Protein AF-A0A183P2R6-F1 (afdb_monomer_lite)

pLDDT: mean 76.94, std 19.02, range [35.09, 97.25]

Secondary structure (DSSP, 8-state):
---EEEEEEEEEEE--------------------PPEEEEEEEEEPPTT--SSS--EEEEEEEEEE-HHHHHHHHHHHHHHHHS--------SS-TTTS-EEEEEESSSEEE--GGG-PPTT-EEEEEEEEEETTEEEEEEEEEEEPPPTTT--

Radius of gyration: 19.2 Å; chains: 1; bounding box: 39×47×54 Å

Organism: NCBI:txid31246

Sequence (154 aa):
MKPRKLHLVDIHKRTRLTSVLSRTDQAGVHGQVDLPYLCVELAWDPPEGLHTTKQISYQVFVRLIGPQELIEELTDTTLSSSELYGSSLEREGGHPLLQRRLLANVTGNTFRSSESDRIGYGLTYLFEVALMNTSSVGLTAQLEVTTPDARELI

Foldseek 3Di:
DEWADKDWPDKAWAFDPPPPDDDDDDDDDDPPPRHTDIKTKIFTHDDPPCDDPDQWKKWKKKAFDDDPVVQVVQQVVVVVVVVVDDDDDDDDDTDPRRDIGTQDIDRDGMDMGDVVVVDDAQTKMKMWMFTDDPPDGHDIDIDIDGHHHPVPND

Structure (mmCIF, N/CA/C/O backbone):
data_AF-A0A183P2R6-F1
#
_entry.id   AF-A0A183P2R6-F1
#
loop_
_atom_site.group_PDB
_atom_site.id
_atom_site.type_symbol
_atom_site.label_atom_id
_atom_site.label_alt_id
_atom_site.label_comp_id
_atom_site.label_asym_id
_atom_site.label_entity_id
_atom_site.label_seq_id
_atom_site.pdbx_PDB_ins_code
_atom_site.Cartn_x
_atom_site.Cartn_y
_atom_site.Cartn_z
_atom_site.occupancy
_atom_site.B_iso_or_equiv
_atom_site.auth_seq_id
_atom_site.auth_comp_id
_atom_site.auth_asym_id
_atom_site.auth_atom_id
_atom_site.pdbx_PDB_model_num
ATOM 1 N N . MET A 1 1 ? 11.610 11.760 -10.695 1.00 71.81 1 MET A N 1
ATOM 2 C CA . MET A 1 1 ? 10.810 10.777 -11.467 1.00 71.81 1 MET A CA 1
ATOM 3 C C . MET A 1 1 ? 9.994 9.951 -10.482 1.00 71.81 1 MET A C 1
ATOM 5 O O . MET A 1 1 ? 10.536 9.658 -9.422 1.00 71.81 1 MET A O 1
ATOM 9 N N . LYS A 1 2 ? 8.734 9.617 -10.792 1.00 79.00 2 LYS A N 1
ATOM 10 C CA . LYS A 1 2 ? 7.871 8.773 -9.943 1.00 79.00 2 LYS A CA 1
ATOM 11 C C . LYS A 1 2 ? 7.343 7.556 -10.704 1.00 79.00 2 LYS A C 1
ATOM 13 O O . LYS A 1 2 ? 7.226 7.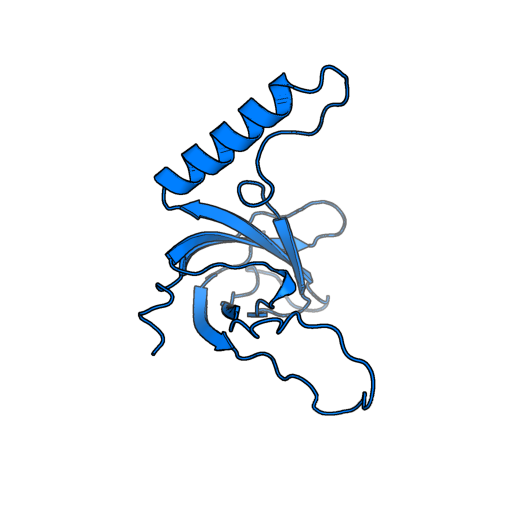653 -11.931 1.00 79.00 2 LYS A O 1
ATOM 18 N N . PRO A 1 3 ? 7.012 6.449 -10.015 1.00 79.56 3 PRO A N 1
ATOM 19 C CA . PRO A 1 3 ? 6.194 5.389 -10.595 1.00 79.56 3 PRO A CA 1
ATOM 20 C C . PRO A 1 3 ? 4.880 5.956 -11.140 1.00 79.56 3 PRO A C 1
ATOM 22 O O . PRO A 1 3 ? 4.391 6.988 -10.671 1.00 79.56 3 PRO A O 1
ATOM 25 N N . ARG A 1 4 ? 4.312 5.303 -12.149 1.00 86.62 4 ARG A N 1
ATOM 26 C CA . ARG A 1 4 ? 3.050 5.729 -12.768 1.00 86.62 4 ARG A CA 1
ATOM 27 C C . ARG A 1 4 ? 1.971 4.690 -12.498 1.00 86.62 4 ARG A C 1
ATOM 29 O O . ARG A 1 4 ? 2.285 3.537 -12.245 1.00 86.62 4 ARG A O 1
ATOM 36 N N . LYS A 1 5 ? 0.704 5.108 -12.552 1.00 90.38 5 LYS A N 1
ATOM 37 C CA . LYS A 1 5 ? -0.465 4.223 -12.409 1.00 90.38 5 LYS A CA 1
ATOM 38 C C . LYS A 1 5 ? -0.363 3.254 -11.221 1.00 90.38 5 LYS A C 1
ATOM 40 O O . LYS A 1 5 ? -0.541 2.055 -11.398 1.00 90.38 5 LYS A O 1
ATOM 45 N N . LEU A 1 6 ? -0.037 3.752 -10.028 1.00 94.38 6 LEU A N 1
ATOM 46 C CA . LEU A 1 6 ? -0.131 2.924 -8.826 1.00 94.38 6 LEU A CA 1
ATOM 47 C C . LEU A 1 6 ? -1.599 2.543 -8.619 1.00 94.38 6 LEU A C 1
ATOM 49 O O . LEU A 1 6 ? -2.451 3.426 -8.555 1.00 94.38 6 LEU A O 1
ATOM 53 N N . HIS A 1 7 ? -1.881 1.249 -8.556 1.00 95.75 7 HIS A N 1
ATOM 54 C CA . HIS A 1 7 ? -3.233 0.735 -8.405 1.00 95.75 7 HIS A CA 1
ATOM 55 C C . HIS A 1 7 ? -3.258 -0.502 -7.513 1.00 95.75 7 HIS A C 1
ATOM 57 O O . HIS A 1 7 ? -2.266 -1.226 -7.378 1.00 95.75 7 HIS A O 1
ATOM 63 N N . LEU A 1 8 ? -4.420 -0.709 -6.901 1.00 95.38 8 LEU A N 1
ATOM 64 C CA . LEU A 1 8 ? -4.743 -1.905 -6.147 1.00 95.38 8 LEU A CA 1
ATOM 65 C C . LEU A 1 8 ? -5.028 -3.037 -7.135 1.00 95.38 8 LEU A C 1
ATOM 67 O O . LEU A 1 8 ? -5.833 -2.870 -8.050 1.00 95.38 8 LEU A O 1
ATOM 71 N N . VAL A 1 9 ? -4.351 -4.164 -6.951 1.00 95.94 9 VAL A N 1
ATOM 72 C CA . VAL A 1 9 ? -4.593 -5.393 -7.710 1.00 95.94 9 VAL A CA 1
ATOM 73 C C . VAL A 1 9 ? -5.658 -6.220 -7.006 1.00 95.94 9 VAL A C 1
ATOM 75 O O . VAL A 1 9 ? -6.627 -6.618 -7.644 1.00 95.94 9 VAL A O 1
ATOM 78 N N . ASP A 1 10 ? -5.480 -6.466 -5.705 1.00 93.19 10 ASP A N 1
ATOM 79 C CA . ASP A 1 10 ? -6.396 -7.293 -4.921 1.00 93.19 10 ASP A CA 1
ATOM 80 C C . ASP A 1 10 ? -6.235 -7.068 -3.406 1.00 93.19 10 ASP A C 1
ATOM 82 O O . ASP A 1 10 ? -5.186 -6.604 -2.939 1.00 93.19 10 ASP A O 1
ATOM 86 N N . ILE A 1 11 ? -7.269 -7.431 -2.643 1.00 92.06 11 ILE A N 1
ATOM 87 C CA . ILE A 1 11 ? -7.238 -7.561 -1.182 1.00 92.06 11 ILE A CA 1
ATOM 88 C C . ILE A 1 11 ? -7.871 -8.897 -0.813 1.00 92.06 11 ILE A C 1
ATOM 90 O O . ILE A 1 11 ? -9.066 -9.101 -1.012 1.00 92.06 11 ILE A O 1
ATOM 94 N N . HIS A 1 12 ? -7.098 -9.787 -0.196 1.00 88.19 12 HIS A N 1
ATOM 95 C CA . HIS A 1 12 ? -7.622 -11.075 0.249 1.00 88.19 12 HIS A CA 1
ATOM 96 C C . HIS A 1 12 ? -7.136 -11.466 1.633 1.00 88.19 12 HIS A C 1
ATOM 98 O O . HIS A 1 12 ? -6.111 -11.021 2.153 1.00 88.19 12 HIS A O 1
ATOM 104 N N . LYS A 1 13 ? -7.935 -12.335 2.238 1.00 85.00 13 LYS A N 1
ATOM 105 C CA . LYS A 1 13 ? -7.689 -12.931 3.537 1.00 85.00 13 LYS A CA 1
ATOM 106 C C . LYS A 1 13 ? -6.769 -14.130 3.369 1.00 85.00 13 LYS A C 1
ATOM 108 O O . LYS A 1 13 ? -7.098 -15.069 2.647 1.00 85.00 13 LYS A O 1
ATOM 113 N N . ARG A 1 14 ? -5.644 -14.146 4.080 1.00 79.62 14 ARG A N 1
ATOM 114 C CA . ARG A 1 14 ? -4.753 -15.309 4.110 1.00 79.62 14 ARG A CA 1
ATOM 115 C C . ARG A 1 14 ? -4.749 -15.933 5.492 1.00 79.62 14 ARG A C 1
ATOM 117 O O . ARG A 1 14 ? -4.501 -15.272 6.499 1.00 79.62 14 ARG A O 1
ATOM 124 N N . THR A 1 15 ? -5.011 -17.234 5.533 1.00 72.06 15 THR A N 1
ATOM 125 C CA . THR A 1 15 ? -4.779 -18.045 6.725 1.00 72.06 15 THR A CA 1
ATOM 126 C C . THR A 1 15 ? -3.290 -18.302 6.873 1.00 72.06 15 THR A C 1
ATOM 128 O O . THR A 1 15 ? -2.566 -18.492 5.889 1.00 72.06 15 THR A O 1
ATOM 131 N N . ARG A 1 16 ? -2.825 -18.330 8.118 1.00 66.44 16 ARG A N 1
ATOM 132 C CA . ARG A 1 16 ? -1.468 -18.762 8.411 1.00 66.44 16 ARG A CA 1
ATOM 133 C C . ARG A 1 16 ? -1.351 -20.232 8.017 1.00 66.44 16 ARG A C 1
ATOM 135 O O . ARG A 1 16 ? -2.166 -21.058 8.418 1.00 66.44 16 ARG A O 1
ATOM 142 N N . LEU A 1 17 ? -0.357 -20.566 7.201 1.00 56.22 17 LEU A N 1
ATOM 143 C CA . LEU A 1 17 ? 0.049 -21.957 7.058 1.00 56.22 17 LEU A CA 1
ATOM 144 C C . LEU A 1 17 ? 0.859 -22.278 8.310 1.00 56.22 17 LEU A C 1
ATOM 146 O O . LEU A 1 17 ? 2.076 -22.095 8.336 1.00 56.22 17 LEU A O 1
ATOM 150 N N . THR A 1 18 ? 0.184 -22.693 9.378 1.00 49.62 18 THR A N 1
ATOM 151 C CA . THR A 1 18 ? 0.843 -23.392 10.476 1.00 49.62 18 THR A CA 1
ATOM 152 C C . THR A 1 18 ? 1.441 -24.651 9.860 1.00 49.62 18 THR A C 1
ATOM 154 O O . THR A 1 18 ? 0.739 -25.609 9.547 1.00 49.62 18 THR A O 1
ATOM 157 N N . SER A 1 19 ? 2.746 -24.616 9.577 1.00 40.72 19 SER A N 1
ATOM 158 C CA . SER A 1 19 ? 3.490 -25.810 9.199 1.00 40.72 19 SER A CA 1
ATOM 159 C C . SER A 1 19 ? 3.312 -26.803 10.339 1.00 40.72 19 SER A C 1
ATOM 161 O O . SER A 1 19 ? 3.862 -26.623 11.426 1.00 40.72 19 SER A O 1
ATOM 163 N N . VAL A 1 20 ? 2.485 -27.820 10.107 1.00 42.19 20 VAL A N 1
ATOM 164 C CA . VAL A 1 20 ? 2.294 -28.971 10.988 1.00 42.19 20 VAL A CA 1
ATOM 165 C C . VAL A 1 20 ? 3.553 -29.827 10.896 1.00 42.19 20 VAL A C 1
ATOM 167 O O . VAL A 1 20 ? 3.535 -30.937 10.384 1.00 42.19 20 VAL A O 1
ATOM 170 N N . LEU A 1 21 ? 4.684 -29.286 11.336 1.00 47.31 21 LEU A N 1
ATOM 171 C CA . LEU A 1 21 ? 5.923 -30.021 11.503 1.00 47.31 21 LEU A CA 1
ATOM 172 C C . LEU A 1 21 ? 6.629 -29.505 12.759 1.00 47.31 21 LEU A C 1
ATOM 174 O O . LEU A 1 21 ? 7.418 -28.566 12.718 1.00 47.31 21 LEU A O 1
ATOM 178 N N . SER A 1 22 ? 6.399 -30.254 13.843 1.00 41.12 22 SER A N 1
ATOM 179 C CA . SER A 1 22 ? 7.242 -30.382 15.043 1.00 41.12 22 SER A CA 1
ATOM 180 C C . SER A 1 22 ? 6.973 -29.418 16.207 1.00 41.12 22 SER A C 1
ATOM 182 O O . SER A 1 22 ? 7.622 -28.384 16.321 1.00 41.12 22 SER A O 1
ATOM 184 N N . ARG A 1 23 ? 6.168 -29.854 17.186 1.00 36.69 23 ARG A N 1
ATOM 185 C CA . ARG A 1 23 ? 6.723 -30.364 18.458 1.00 36.69 23 ARG A CA 1
ATOM 186 C C . ARG A 1 23 ? 5.639 -31.036 19.305 1.00 36.69 23 ARG A C 1
ATOM 188 O O . ARG A 1 23 ? 4.764 -30.386 19.865 1.00 36.69 23 ARG A O 1
ATOM 195 N N . THR A 1 24 ? 5.726 -32.356 19.382 1.00 47.66 24 THR A N 1
ATOM 196 C CA . THR A 1 24 ? 5.201 -33.150 20.491 1.00 47.66 24 THR A CA 1
ATOM 197 C C . THR A 1 24 ? 5.847 -32.658 21.793 1.00 47.66 24 THR A C 1
ATOM 199 O O . THR A 1 24 ? 7.030 -32.321 21.786 1.00 47.66 24 THR A O 1
ATOM 202 N N . ASP A 1 25 ? 5.066 -32.642 22.874 1.00 46.94 25 ASP A N 1
ATOM 203 C CA . ASP A 1 25 ? 5.437 -32.301 24.256 1.00 46.94 25 ASP A CA 1
ATOM 204 C C . ASP A 1 25 ? 5.838 -30.844 24.547 1.00 46.94 25 ASP A C 1
ATOM 206 O O . ASP A 1 25 ? 6.987 -30.437 24.393 1.00 46.94 25 ASP A O 1
ATOM 210 N N . GLN A 1 26 ? 4.892 -30.072 25.090 1.00 40.78 26 GLN A N 1
ATOM 211 C CA . GLN A 1 26 ? 4.885 -29.649 26.503 1.00 40.78 26 GLN A CA 1
ATOM 212 C C . GLN A 1 26 ? 3.671 -28.736 26.747 1.00 40.78 26 GLN A C 1
ATOM 214 O O . GLN A 1 26 ? 3.356 -27.846 25.959 1.00 40.78 26 GLN A O 1
ATOM 219 N N . ALA A 1 27 ? 2.962 -29.006 27.840 1.00 44.25 27 ALA A N 1
ATOM 220 C CA . ALA A 1 27 ? 1.774 -28.292 28.281 1.00 44.25 27 ALA A CA 1
ATOM 221 C C . ALA A 1 27 ? 2.053 -26.800 28.550 1.00 44.25 27 ALA A C 1
ATOM 223 O O . ALA A 1 27 ? 2.990 -26.450 29.261 1.00 44.25 27 ALA A O 1
ATOM 224 N N . GLY A 1 28 ? 1.189 -25.931 28.022 1.00 35.09 28 GLY A N 1
ATOM 225 C CA . GLY A 1 28 ? 1.219 -24.488 28.257 1.00 35.09 28 GLY A CA 1
ATOM 226 C C . GLY A 1 28 ? 0.155 -23.789 27.420 1.00 35.09 28 GLY A C 1
ATOM 227 O O . GLY A 1 28 ? 0.385 -23.426 26.272 1.00 35.09 28 GLY A O 1
ATOM 228 N N . VAL A 1 29 ? -1.043 -23.669 27.984 1.00 46.97 29 VAL A N 1
ATOM 229 C CA . VAL A 1 29 ? -2.240 -23.100 27.361 1.00 46.97 29 VAL A CA 1
ATOM 230 C C . VAL A 1 29 ? -2.030 -21.617 27.043 1.00 46.97 29 VAL A C 1
ATOM 232 O O . VAL A 1 29 ? -2.253 -20.760 27.884 1.00 46.97 29 VAL A O 1
ATOM 235 N N . HIS A 1 30 ? -1.660 -21.318 25.804 1.00 37.66 30 HIS A N 1
ATOM 236 C CA . HIS A 1 30 ? -2.143 -20.149 25.076 1.00 37.66 30 HIS A CA 1
ATOM 237 C C . HIS A 1 30 ? -2.338 -20.599 23.635 1.00 37.66 30 HIS A C 1
ATOM 239 O O . HIS A 1 30 ? -1.400 -20.630 22.843 1.00 37.66 30 HIS A O 1
ATOM 245 N N . GLY A 1 31 ? -3.564 -21.016 23.310 1.00 40.06 31 GLY A N 1
ATOM 246 C CA . GLY A 1 31 ? -3.970 -21.182 21.923 1.00 40.06 31 GLY A CA 1
ATOM 247 C C . GLY A 1 31 ? -3.816 -19.832 21.240 1.00 40.06 31 GLY A C 1
ATOM 248 O O . GLY A 1 31 ? -4.666 -18.960 21.400 1.00 40.06 31 GLY A O 1
ATOM 249 N N . GLN A 1 32 ? -2.695 -19.634 20.547 1.00 44.47 32 GLN A N 1
ATOM 250 C CA . GLN A 1 32 ? -2.513 -18.521 19.637 1.00 44.47 32 GLN A CA 1
ATOM 251 C C . GLN A 1 32 ? -3.574 -18.720 18.560 1.00 44.47 32 GLN A C 1
ATOM 253 O O . GLN A 1 32 ? -3.425 -19.570 17.685 1.00 44.47 32 GLN A O 1
ATOM 258 N N . VAL A 1 33 ? -4.705 -18.029 18.712 1.00 47.69 33 VAL A N 1
ATOM 259 C CA . VAL A 1 33 ? -5.758 -18.006 17.704 1.00 47.69 33 VAL A CA 1
ATOM 260 C C . VAL A 1 33 ? -5.075 -17.519 16.434 1.00 47.69 33 VAL A C 1
ATOM 262 O O . VAL A 1 33 ? -4.608 -16.381 16.384 1.00 47.69 33 VAL A O 1
ATOM 265 N N . ASP A 1 34 ? -4.931 -18.418 15.460 1.00 59.38 34 ASP A N 1
ATOM 266 C CA . ASP A 1 34 ? -4.334 -18.143 14.155 1.00 59.38 34 ASP A CA 1
ATOM 267 C C . ASP A 1 34 ? -5.306 -17.224 13.406 1.00 59.38 34 ASP A C 1
ATOM 269 O O . ASP A 1 34 ? -6.162 -17.653 12.630 1.00 59.38 34 ASP A O 1
ATOM 273 N N . LEU A 1 35 ? -5.250 -15.935 13.742 1.00 62.41 35 LEU A N 1
ATOM 274 C CA . LEU A 1 35 ? -6.097 -14.927 13.138 1.00 62.41 35 LEU A CA 1
ATOM 275 C C . LEU A 1 35 ? -5.606 -14.702 11.703 1.00 62.41 35 LEU A C 1
ATOM 277 O O . LEU A 1 35 ? -4.423 -14.440 11.481 1.00 62.41 35 LEU A O 1
ATOM 281 N N . PRO A 1 36 ? -6.493 -14.825 10.711 1.00 76.69 36 PRO A N 1
ATOM 282 C CA . PRO A 1 36 ? -6.144 -14.589 9.322 1.00 76.69 36 PRO A CA 1
ATOM 283 C C . PRO A 1 36 ? -5.752 -13.123 9.120 1.00 76.69 36 PRO A C 1
ATOM 285 O O . PRO A 1 36 ? -6.418 -12.220 9.633 1.00 76.69 36 PRO A O 1
ATOM 288 N N . TYR A 1 37 ? -4.701 -12.881 8.342 1.00 84.38 37 TYR A N 1
ATOM 289 C CA . TYR A 1 37 ? -4.221 -11.532 8.040 1.00 84.38 37 TYR A CA 1
ATOM 290 C C . TYR A 1 37 ? -4.701 -11.066 6.661 1.00 84.38 37 TYR A C 1
ATOM 292 O O . TYR A 1 37 ? -5.017 -11.880 5.786 1.00 84.38 37 TYR A O 1
ATOM 300 N N . LEU A 1 38 ? -4.738 -9.747 6.468 1.00 89.62 38 LEU A N 1
ATOM 301 C CA . LEU A 1 38 ? -5.028 -9.133 5.176 1.00 89.62 38 LEU A CA 1
ATOM 302 C C . LEU A 1 38 ? -3.775 -9.033 4.314 1.00 89.62 38 LEU A C 1
ATOM 304 O O . LEU A 1 38 ? -2.734 -8.524 4.735 1.00 89.62 38 LEU A O 1
ATOM 308 N N . CYS A 1 39 ? -3.909 -9.485 3.075 1.00 91.62 39 CYS A N 1
ATOM 309 C CA . CYS A 1 39 ? -2.911 -9.357 2.035 1.00 91.62 39 CYS A CA 1
ATOM 310 C C . CYS A 1 39 ? -3.400 -8.325 1.014 1.00 91.62 39 CYS A C 1
ATOM 312 O O . CYS A 1 39 ? -4.443 -8.515 0.397 1.00 91.62 39 CYS A O 1
ATOM 314 N N . VAL A 1 40 ? -2.656 -7.231 0.870 1.00 94.69 40 VAL A N 1
ATOM 315 C CA . VAL A 1 40 ? -2.890 -6.161 -0.103 1.00 94.69 40 VAL A CA 1
ATOM 316 C C . VAL A 1 40 ? -1.866 -6.302 -1.218 1.00 94.69 40 VAL A C 1
ATOM 318 O O . VAL A 1 40 ? -0.659 -6.370 -0.963 1.00 94.69 40 VAL A O 1
ATOM 321 N N . GLU A 1 41 ? -2.344 -6.326 -2.456 1.00 96.62 41 GLU A N 1
ATOM 322 C CA . GLU A 1 41 ? -1.514 -6.440 -3.651 1.00 96.62 41 GLU A CA 1
ATOM 323 C C . GLU A 1 41 ? -1.567 -5.149 -4.463 1.00 96.62 41 GLU A C 1
ATOM 325 O O . GLU A 1 41 ? -2.639 -4.647 -4.786 1.00 96.62 41 GLU A O 1
ATOM 330 N N . LEU A 1 42 ? -0.400 -4.610 -4.803 1.00 97.25 42 LEU A N 1
ATOM 331 C CA . LEU A 1 42 ? -0.241 -3.358 -5.536 1.00 97.25 42 LEU A CA 1
ATOM 332 C C . LEU A 1 42 ? 0.583 -3.583 -6.798 1.00 97.25 42 LEU A C 1
ATOM 334 O O . LEU A 1 42 ? 1.528 -4.375 -6.795 1.00 97.25 42 LEU A O 1
ATOM 338 N N . ALA A 1 43 ? 0.286 -2.815 -7.842 1.00 96.06 43 ALA A N 1
ATOM 339 C CA . ALA A 1 43 ? 1.087 -2.764 -9.057 1.00 96.06 43 ALA A CA 1
ATOM 340 C C . ALA A 1 43 ? 1.236 -1.329 -9.576 1.00 96.06 43 ALA A C 1
ATOM 342 O O . ALA A 1 43 ? 0.420 -0.450 -9.290 1.00 96.06 43 ALA A O 1
ATOM 343 N N . TRP A 1 44 ? 2.311 -1.079 -10.322 1.00 94.56 44 TRP A N 1
ATOM 344 C CA . TRP A 1 44 ? 2.600 0.225 -10.920 1.00 94.56 44 TRP A CA 1
ATOM 345 C C . TRP A 1 44 ? 3.424 0.108 -12.200 1.00 94.56 44 TRP A C 1
ATOM 347 O O . TRP A 1 44 ? 4.256 -0.782 -12.367 1.00 94.56 44 TRP A O 1
ATOM 357 N N . ASP A 1 45 ? 3.277 1.095 -13.073 1.00 90.00 45 ASP A N 1
ATOM 358 C CA . ASP A 1 45 ? 4.090 1.239 -14.272 1.00 90.00 45 ASP A CA 1
ATOM 359 C C . ASP A 1 45 ? 5.450 1.885 -13.939 1.00 90.00 45 ASP A C 1
ATOM 361 O O . ASP A 1 45 ? 5.539 2.785 -13.084 1.00 90.00 45 ASP A O 1
ATOM 365 N N . PRO A 1 46 ? 6.528 1.508 -14.652 1.00 85.44 46 PRO A N 1
ATOM 366 C CA . PRO A 1 46 ? 7.796 2.216 -14.573 1.00 85.44 46 PRO A CA 1
ATOM 367 C C . PRO A 1 46 ? 7.659 3.715 -14.919 1.00 85.44 46 PRO A C 1
ATOM 369 O O . PRO A 1 46 ? 6.771 4.113 -15.692 1.00 85.44 46 PRO A O 1
ATOM 372 N N . PRO A 1 47 ? 8.554 4.568 -14.383 1.00 83.31 47 PRO A N 1
ATOM 373 C CA . PRO A 1 47 ? 8.650 5.963 -14.795 1.00 83.31 47 PRO A CA 1
ATOM 374 C C . PRO A 1 47 ? 8.886 6.111 -16.304 1.00 83.31 47 PRO A C 1
ATOM 376 O O . PRO A 1 47 ? 9.545 5.286 -16.934 1.00 83.31 47 PRO A O 1
ATOM 379 N N . GLU A 1 48 ? 8.380 7.198 -16.879 1.00 76.44 48 GLU A N 1
ATOM 380 C CA . GLU A 1 48 ? 8.572 7.518 -18.295 1.00 76.44 48 GLU A CA 1
ATOM 381 C C . GLU A 1 48 ? 10.034 7.844 -18.625 1.00 76.44 48 GLU A C 1
ATOM 383 O O . GLU A 1 48 ? 10.737 8.428 -17.804 1.00 76.44 48 GLU A O 1
ATOM 388 N N . GLY A 1 49 ? 10.493 7.470 -19.823 1.00 67.06 49 GLY A N 1
ATOM 389 C CA . GLY A 1 49 ? 11.858 7.751 -20.290 1.00 67.06 49 GLY A CA 1
ATOM 390 C C . GLY A 1 49 ? 12.951 6.887 -19.652 1.00 67.06 49 GLY A C 1
ATOM 391 O O . GLY A 1 49 ? 14.131 7.077 -19.942 1.00 67.06 49 GLY A O 1
ATOM 392 N N . LEU A 1 50 ? 12.589 5.920 -18.802 1.00 68.25 50 LEU A N 1
ATOM 393 C CA . LEU A 1 50 ? 13.543 4.970 -18.244 1.00 68.25 50 LEU A CA 1
ATOM 394 C C . LEU A 1 50 ? 13.763 3.803 -19.221 1.00 68.25 50 LEU A C 1
ATOM 396 O O . LEU A 1 50 ? 13.140 2.749 -19.120 1.00 68.25 50 LEU A O 1
ATOM 400 N N . HIS A 1 51 ? 14.640 4.009 -20.202 1.00 58.44 51 HIS A N 1
ATOM 401 C CA . HIS A 1 51 ? 15.060 2.960 -21.132 1.00 58.44 51 HIS A CA 1
ATOM 402 C C . HIS A 1 51 ? 16.042 2.013 -20.419 1.00 58.44 51 HIS A C 1
ATOM 404 O O . HIS A 1 51 ? 17.080 2.416 -19.894 1.00 58.44 51 HIS A O 1
ATOM 410 N N . THR A 1 52 ? 15.653 0.748 -20.305 1.00 58.47 52 THR A N 1
ATOM 411 C CA . THR A 1 52 ? 16.163 -0.224 -19.334 1.00 58.47 52 THR A CA 1
ATOM 412 C C . THR A 1 52 ? 17.529 -0.802 -19.712 1.00 58.47 52 THR A C 1
ATOM 414 O O . THR A 1 52 ? 17.617 -1.745 -20.493 1.00 58.47 52 THR A O 1
ATOM 417 N N . THR A 1 53 ? 18.602 -0.299 -19.102 1.00 56.34 53 THR A N 1
ATOM 418 C CA . THR A 1 53 ? 19.863 -1.064 -18.942 1.00 56.34 53 THR A CA 1
ATOM 419 C C . THR A 1 53 ? 20.211 -1.319 -17.475 1.00 56.34 53 THR A C 1
ATOM 421 O O . THR A 1 53 ? 21.082 -2.129 -17.179 1.00 56.34 53 THR A O 1
ATOM 424 N N . LYS A 1 54 ? 19.536 -0.641 -16.538 1.00 64.38 54 LYS A N 1
ATOM 425 C CA . LYS A 1 54 ? 19.779 -0.759 -15.096 1.00 64.38 54 LYS A CA 1
ATOM 426 C C . LYS A 1 54 ? 18.560 -1.344 -14.395 1.00 64.38 54 LYS A C 1
ATOM 428 O O . LYS A 1 54 ? 17.430 -0.971 -14.706 1.00 64.38 54 LYS A O 1
ATOM 433 N N . GLN A 1 55 ? 18.809 -2.236 -13.439 1.00 72.00 55 GLN A N 1
ATOM 434 C CA . GLN A 1 55 ? 17.783 -2.762 -12.546 1.00 72.00 55 GLN A CA 1
ATOM 435 C C . GLN A 1 55 ? 17.223 -1.622 -11.690 1.00 72.00 55 GLN A C 1
ATOM 437 O O . GLN A 1 55 ? 17.975 -0.879 -11.058 1.00 72.00 55 GLN A O 1
ATOM 442 N N . ILE A 1 56 ? 15.902 -1.472 -11.700 1.00 80.19 56 ILE A N 1
ATOM 443 C CA . ILE A 1 56 ? 15.197 -0.445 -10.938 1.00 80.19 56 ILE A CA 1
ATOM 444 C C . ILE A 1 56 ? 14.817 -1.041 -9.591 1.00 80.19 56 ILE A C 1
ATOM 446 O O . ILE A 1 56 ? 14.348 -2.173 -9.530 1.00 80.19 56 ILE A O 1
ATOM 450 N N . SER A 1 57 ? 15.004 -0.282 -8.517 1.00 88.06 57 SER A N 1
ATOM 451 C CA . SER A 1 57 ? 14.470 -0.636 -7.205 1.00 88.06 57 SER A CA 1
ATOM 452 C C . SER A 1 57 ? 13.445 0.401 -6.768 1.00 88.06 57 SER A C 1
ATOM 454 O O . SER A 1 57 ? 13.575 1.592 -7.062 1.00 88.06 57 SER A O 1
ATOM 456 N N . TYR A 1 58 ? 12.423 -0.059 -6.067 1.00 91.12 58 TYR A N 1
ATOM 457 C CA . TYR A 1 58 ? 11.346 0.743 -5.516 1.00 91.12 58 TYR A CA 1
ATOM 458 C C . TYR A 1 58 ? 11.264 0.522 -4.014 1.00 91.12 58 TYR A C 1
ATOM 460 O O . TYR A 1 58 ? 11.553 -0.566 -3.521 1.00 91.12 58 TYR A O 1
ATOM 468 N N . GLN A 1 59 ? 10.838 1.553 -3.300 1.00 93.50 59 GLN A N 1
ATOM 469 C CA . GLN A 1 59 ? 10.515 1.480 -1.884 1.00 93.50 59 GLN A CA 1
ATOM 470 C C . GLN A 1 59 ? 9.014 1.659 -1.718 1.00 93.50 59 GLN A C 1
ATOM 472 O O . GLN A 1 59 ? 8.450 2.622 -2.244 1.00 93.50 59 GLN A O 1
ATOM 477 N N . VAL A 1 60 ? 8.385 0.742 -0.993 1.00 94.69 60 VAL A N 1
ATOM 478 C CA . VAL A 1 60 ? 6.950 0.765 -0.712 1.00 94.69 60 VAL A CA 1
ATOM 479 C C . VAL A 1 60 ? 6.750 1.197 0.726 1.00 94.69 60 VAL A C 1
ATOM 481 O O . VAL A 1 60 ? 7.302 0.585 1.636 1.00 94.69 60 VAL A O 1
ATOM 484 N N . PHE A 1 61 ? 5.956 2.238 0.929 1.00 94.88 61 PHE A N 1
ATOM 485 C CA . PHE A 1 61 ? 5.626 2.775 2.237 1.00 94.88 61 PHE A CA 1
ATOM 486 C C . PHE A 1 61 ? 4.128 2.713 2.493 1.00 94.88 61 PHE A C 1
ATOM 488 O O . PHE A 1 61 ? 3.328 2.675 1.557 1.00 94.88 61 PHE A O 1
ATOM 495 N N . VAL A 1 62 ? 3.761 2.748 3.769 1.00 95.69 62 VAL A N 1
ATOM 496 C CA . VAL A 1 62 ? 2.373 2.823 4.213 1.00 95.69 62 VAL A CA 1
ATOM 497 C C . VAL A 1 62 ? 2.240 3.729 5.431 1.00 95.69 62 VAL A C 1
ATOM 499 O O . VAL A 1 62 ? 3.139 3.781 6.273 1.00 95.69 62 VAL A O 1
ATOM 502 N N . ARG A 1 63 ? 1.098 4.399 5.556 1.00 94.94 63 ARG A N 1
ATOM 503 C CA . ARG A 1 63 ? 0.634 5.019 6.804 1.00 94.94 63 ARG A CA 1
ATOM 504 C C . ARG A 1 63 ? -0.878 4.883 6.933 1.00 94.94 63 ARG A C 1
ATOM 506 O O . ARG A 1 63 ? -1.578 4.852 5.924 1.00 94.94 63 ARG A O 1
ATOM 513 N N . LEU A 1 64 ? -1.367 4.793 8.160 1.00 94.81 64 LEU A N 1
ATOM 514 C CA . LEU A 1 64 ? -2.791 4.829 8.472 1.00 94.81 64 LEU A CA 1
ATOM 515 C C . LEU A 1 64 ? -3.314 6.261 8.290 1.00 94.81 64 LEU A C 1
ATOM 517 O O . LEU A 1 64 ? -2.691 7.206 8.774 1.00 94.81 64 LEU A O 1
ATOM 521 N N . ILE A 1 65 ? -4.435 6.405 7.584 1.00 95.62 65 ILE A N 1
ATOM 522 C CA . ILE A 1 65 ? -5.111 7.690 7.337 1.00 95.62 65 ILE A CA 1
ATOM 523 C C . ILE A 1 65 ? -6.612 7.657 7.665 1.00 95.62 65 ILE A C 1
ATOM 525 O O . ILE A 1 65 ? -7.290 8.659 7.468 1.00 95.62 65 ILE A O 1
ATOM 529 N N . GLY A 1 66 ? -7.137 6.532 8.156 1.00 94.12 66 GLY A N 1
ATOM 530 C CA . GLY A 1 66 ? -8.532 6.415 8.569 1.00 94.12 66 GLY A CA 1
ATOM 531 C C . GLY A 1 66 ? -8.847 5.065 9.223 1.00 94.12 66 GLY A C 1
ATOM 532 O O . GLY A 1 66 ? -8.073 4.118 9.049 1.00 94.12 66 GLY A O 1
ATOM 533 N N . PRO A 1 67 ? -9.970 4.952 9.951 1.00 92.69 67 PRO A N 1
ATOM 534 C CA . PRO A 1 67 ? -10.973 5.999 10.188 1.00 92.69 67 PRO A CA 1
ATOM 535 C C . PRO A 1 67 ? -10.476 7.098 11.151 1.00 92.69 67 PRO A C 1
ATOM 537 O O . PRO A 1 67 ? -9.510 6.890 11.889 1.00 92.69 67 PRO A O 1
ATOM 540 N N . GLN A 1 68 ? -11.088 8.286 11.099 1.00 90.88 68 GLN A N 1
ATOM 541 C CA . GLN A 1 68 ? -10.623 9.483 11.822 1.00 90.88 68 GLN A CA 1
ATOM 542 C C . GLN A 1 68 ? -10.656 9.281 13.341 1.00 90.88 68 GLN A C 1
ATOM 544 O O . GLN A 1 68 ? -9.720 9.670 14.034 1.00 90.88 68 GLN A O 1
ATOM 549 N N . GLU A 1 69 ? -11.681 8.596 13.840 1.00 90.88 69 GLU A N 1
ATOM 550 C CA . GLU A 1 69 ? -11.868 8.292 15.259 1.00 90.88 69 GLU A CA 1
ATOM 551 C C . GLU A 1 69 ? -10.687 7.478 15.806 1.00 90.88 69 GLU A C 1
ATOM 553 O O . GLU A 1 69 ? -10.184 7.741 16.896 1.00 90.88 69 GLU A O 1
ATOM 558 N N . LEU A 1 70 ? -10.182 6.527 15.011 1.00 89.38 70 LEU A N 1
ATOM 559 C CA . LEU A 1 70 ? -9.006 5.742 15.377 1.00 89.38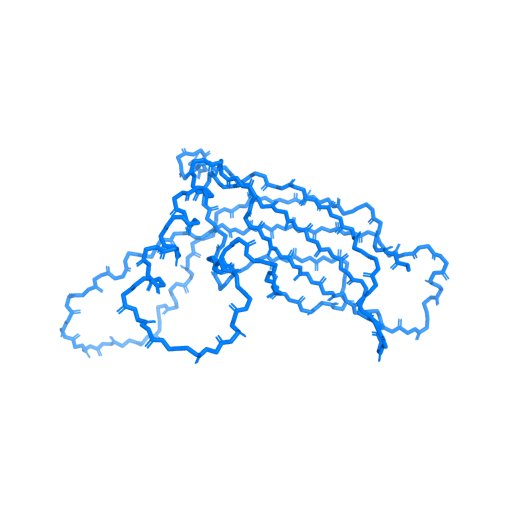 70 LEU A CA 1
ATOM 560 C C . LEU A 1 70 ? -7.724 6.581 15.328 1.00 89.38 70 LEU A C 1
ATOM 562 O O . LEU A 1 70 ? -6.830 6.384 16.146 1.00 89.38 70 LEU A O 1
ATOM 566 N N . ILE A 1 71 ? -7.597 7.504 14.369 1.00 90.31 71 ILE A N 1
ATOM 567 C CA . ILE A 1 71 ? -6.436 8.405 14.313 1.00 90.31 71 ILE A CA 1
ATOM 568 C C . ILE A 1 71 ? -6.370 9.262 15.577 1.00 90.31 71 ILE A C 1
ATOM 570 O O . ILE A 1 71 ? -5.288 9.407 16.148 1.00 90.31 71 ILE A O 1
ATOM 574 N N . GLU A 1 72 ? -7.506 9.805 16.009 1.00 89.06 72 GLU A N 1
ATOM 575 C CA . GLU A 1 72 ? -7.624 10.604 17.230 1.00 89.06 72 GLU A CA 1
ATOM 576 C C . GLU A 1 72 ? -7.241 9.775 18.458 1.00 89.06 72 GLU A C 1
ATOM 578 O O . GLU A 1 72 ? -6.325 10.163 19.178 1.00 89.06 72 GLU A O 1
ATOM 583 N N . GLU A 1 73 ? -7.803 8.572 18.616 1.00 88.31 73 GLU A N 1
ATOM 584 C CA . GLU A 1 73 ? -7.465 7.663 19.722 1.00 88.31 73 GLU A CA 1
ATOM 585 C C . GLU A 1 73 ? -5.962 7.331 19.774 1.00 88.31 73 GLU A C 1
ATOM 587 O O . GLU A 1 73 ? -5.325 7.380 20.833 1.00 88.31 73 GLU A O 1
ATOM 592 N N . LEU A 1 74 ? -5.363 7.012 18.623 1.00 86.25 74 LEU A N 1
ATOM 593 C CA . LEU A 1 74 ? -3.936 6.702 18.529 1.00 86.25 74 LEU A CA 1
ATOM 594 C C . LEU A 1 74 ? -3.059 7.926 18.811 1.00 86.25 74 LEU A C 1
ATOM 596 O O . LEU A 1 74 ? -1.959 7.778 19.347 1.00 86.25 74 LEU A O 1
ATOM 600 N N . THR A 1 75 ? -3.529 9.121 18.459 1.00 84.81 75 THR A N 1
ATOM 601 C CA . THR A 1 75 ? -2.837 10.380 18.748 1.00 84.81 75 THR A CA 1
ATOM 602 C C . THR A 1 75 ? -2.902 10.682 20.243 1.00 84.81 75 THR A C 1
ATOM 604 O O . THR A 1 75 ? -1.855 10.865 20.867 1.00 84.81 75 THR A O 1
ATOM 607 N N . ASP A 1 76 ? -4.084 10.609 20.850 1.00 81.19 76 ASP A N 1
ATOM 608 C CA . ASP A 1 76 ? -4.296 10.851 22.280 1.00 81.19 76 ASP A CA 1
ATOM 609 C C . ASP A 1 76 ? -3.512 9.866 23.151 1.00 81.19 76 ASP A C 1
ATOM 611 O O . ASP A 1 76 ? -2.821 10.267 24.088 1.00 81.19 76 ASP A O 1
ATOM 615 N N . THR A 1 77 ? -3.501 8.581 22.7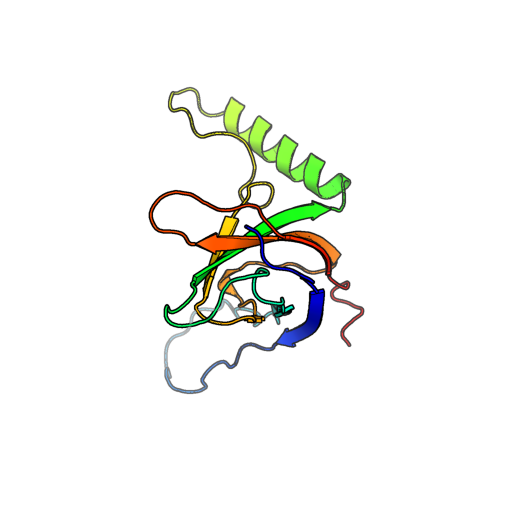80 1.00 74.25 77 THR A N 1
ATOM 616 C CA . THR A 1 77 ? -2.719 7.546 23.479 1.00 74.25 77 THR A CA 1
ATOM 617 C C . THR A 1 77 ? -1.224 7.885 23.512 1.00 74.25 77 THR A C 1
ATOM 619 O O . THR A 1 77 ? -0.534 7.633 24.509 1.00 74.25 77 THR A O 1
ATOM 622 N N . THR A 1 78 ? -0.698 8.473 22.432 1.00 65.06 78 THR A N 1
ATOM 623 C CA . THR A 1 78 ? 0.716 8.874 22.371 1.00 65.06 78 THR A CA 1
ATOM 624 C C . THR A 1 78 ? 1.016 10.094 23.232 1.00 65.06 78 THR A C 1
ATOM 626 O O . THR A 1 78 ? 2.093 10.155 23.825 1.00 65.06 78 THR A O 1
ATOM 629 N N . LEU A 1 79 ? 0.060 11.018 23.362 1.00 61.97 79 LEU A N 1
ATOM 630 C CA . LEU A 1 79 ? 0.175 12.188 24.228 1.00 61.97 79 LEU A CA 1
ATOM 631 C C . LEU A 1 79 ? 0.119 11.780 25.706 1.00 61.97 79 LEU A C 1
ATOM 633 O O . LEU A 1 79 ? 1.026 12.128 26.458 1.00 61.97 79 LEU A O 1
ATOM 637 N N . SER A 1 80 ? -0.846 10.943 26.108 1.00 57.84 80 SER A N 1
ATOM 638 C CA . SER A 1 80 ? -0.962 10.466 27.498 1.00 57.84 80 SER A CA 1
ATOM 639 C C . SER A 1 80 ? 0.245 9.640 27.955 1.00 57.84 80 SER A C 1
ATOM 641 O O . SER A 1 80 ? 0.653 9.710 29.113 1.00 57.84 80 SER A O 1
ATOM 643 N N . SER A 1 81 ? 0.861 8.874 27.049 1.00 57.09 81 SER A N 1
ATOM 644 C CA . SER A 1 81 ? 2.082 8.113 27.354 1.00 57.09 81 SER A CA 1
ATOM 645 C C . SER A 1 81 ? 3.308 9.016 27.542 1.00 57.09 81 SER A C 1
ATOM 647 O O . SER A 1 81 ? 4.231 8.659 28.275 1.00 57.09 81 SER A O 1
ATOM 649 N N . SER A 1 82 ? 3.323 10.185 26.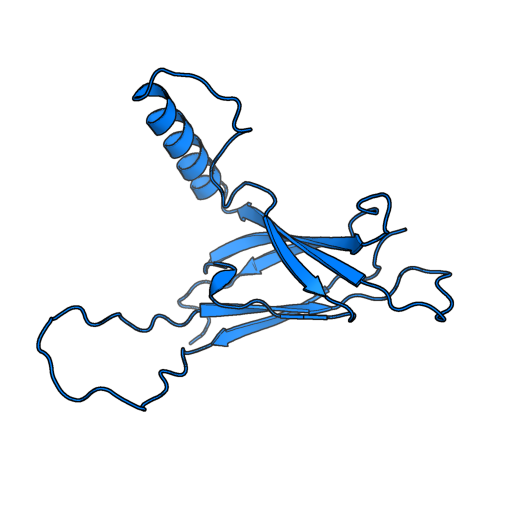893 1.00 54.09 82 SER A N 1
ATOM 650 C CA . SER A 1 82 ? 4.424 11.148 26.971 1.00 54.09 82 SER A CA 1
ATOM 651 C C . SER A 1 82 ? 4.415 11.969 28.265 1.00 54.09 82 SER A C 1
ATOM 653 O O . SER A 1 82 ? 5.469 12.455 28.670 1.00 54.09 82 SER A O 1
ATOM 655 N N . GLU A 1 83 ? 3.267 12.121 28.933 1.00 51.44 83 GLU A N 1
ATOM 656 C CA . GLU A 1 83 ? 3.148 12.906 30.175 1.00 51.44 83 GLU A CA 1
ATOM 657 C C . GLU A 1 83 ? 3.656 12.161 31.424 1.00 51.44 83 GLU A C 1
ATOM 659 O O . GLU A 1 83 ? 3.993 12.789 32.427 1.00 51.44 83 GLU A O 1
ATOM 664 N N . LEU A 1 84 ? 3.768 10.828 31.370 1.00 53.16 84 LEU A N 1
ATOM 665 C CA . LEU A 1 84 ? 4.179 9.994 32.511 1.00 53.16 84 LEU A CA 1
ATOM 666 C C . LEU A 1 84 ? 5.694 9.749 32.612 1.00 53.16 84 LEU A C 1
ATOM 668 O O . LEU A 1 84 ? 6.168 9.304 33.656 1.00 53.16 84 LEU A O 1
ATOM 672 N N . TYR A 1 85 ? 6.468 10.063 31.571 1.00 47.19 85 TYR A N 1
ATOM 673 C CA . TYR A 1 85 ? 7.922 9.885 31.561 1.00 47.19 85 TYR A CA 1
ATOM 674 C C . TYR A 1 85 ? 8.620 11.177 31.136 1.00 47.19 85 TYR A C 1
ATOM 676 O O . TYR A 1 85 ? 8.906 11.413 29.965 1.00 47.19 85 TYR A O 1
ATOM 684 N N . GLY A 1 86 ? 8.945 12.017 32.119 1.00 50.69 86 GLY A N 1
ATOM 685 C CA . GLY A 1 86 ? 9.884 13.112 31.911 1.00 50.69 86 GLY A CA 1
ATOM 686 C C . GLY A 1 86 ? 11.270 12.563 31.570 1.00 50.69 86 GLY A C 1
ATOM 687 O O . GLY A 1 86 ? 11.911 11.980 32.437 1.00 50.69 86 GLY A O 1
ATOM 688 N N . SER A 1 87 ? 11.714 12.732 30.320 1.00 40.94 87 SER A N 1
ATOM 689 C CA . SER A 1 87 ? 13.110 12.974 29.904 1.00 40.94 87 SER A CA 1
ATOM 690 C C . SER A 1 87 ? 13.339 12.598 28.433 1.00 40.94 87 SER A C 1
ATOM 692 O O . SER A 1 87 ? 13.271 11.433 28.055 1.00 40.94 87 SER A O 1
ATOM 694 N N . SER A 1 88 ? 13.708 13.617 27.653 1.00 46.53 88 SER A N 1
ATOM 695 C CA . SER A 1 88 ? 14.847 13.627 26.724 1.00 46.53 88 SER A CA 1
ATOM 696 C C . SER A 1 88 ? 15.031 12.438 25.772 1.00 46.53 88 SER A C 1
ATOM 698 O O . SER A 1 88 ? 15.732 11.476 26.075 1.00 46.53 88 SER A O 1
ATOM 700 N N . LEU A 1 89 ? 14.491 12.575 24.562 1.00 41.41 89 LEU A N 1
ATOM 701 C CA . LEU A 1 89 ? 15.239 12.534 23.297 1.00 41.41 89 LEU A CA 1
ATOM 702 C C . LEU A 1 89 ? 14.225 12.666 22.166 1.00 41.41 89 LEU A C 1
ATOM 704 O O . LEU A 1 89 ? 13.218 11.965 22.142 1.00 41.41 89 LEU A O 1
ATOM 708 N N . GLU A 1 90 ? 14.502 13.583 21.250 1.00 42.03 90 GLU A N 1
ATOM 709 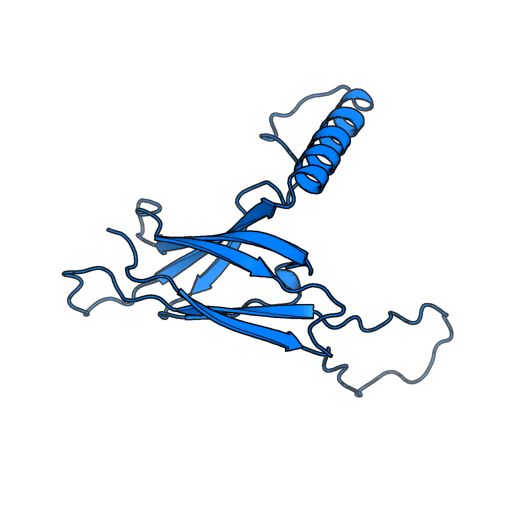C CA . GLU A 1 90 ? 13.711 13.892 20.066 1.00 42.03 90 GLU A CA 1
ATOM 710 C C . GLU A 1 90 ? 13.430 12.637 19.228 1.00 42.03 90 GLU A C 1
ATOM 712 O O . GLU A 1 90 ? 14.180 12.268 18.326 1.00 42.03 90 GLU A O 1
ATOM 717 N N . ARG A 1 91 ? 12.334 11.947 19.536 1.00 49.94 91 ARG A N 1
ATOM 718 C CA . ARG A 1 91 ? 11.715 10.992 18.630 1.00 49.94 91 ARG A CA 1
ATOM 719 C C . ARG A 1 91 ? 10.532 11.725 18.036 1.00 49.94 91 ARG A C 1
ATOM 721 O O . ARG A 1 91 ? 9.536 11.927 18.722 1.00 49.94 91 ARG A O 1
ATOM 728 N N . GLU A 1 92 ? 10.678 12.176 16.794 1.00 48.53 92 GLU A N 1
ATOM 729 C CA . GLU A 1 92 ? 9.569 12.690 15.992 1.00 48.53 92 GLU A CA 1
ATOM 730 C C . GLU A 1 92 ? 8.357 11.746 16.107 1.00 48.53 92 GLU A C 1
ATOM 732 O O . GLU A 1 92 ? 8.326 10.659 15.534 1.00 48.53 92 GLU A O 1
ATOM 737 N N . GLY A 1 93 ? 7.413 12.155 16.957 1.00 58.69 93 GLY A N 1
ATOM 738 C CA . GLY A 1 93 ? 5.996 12.342 16.668 1.00 58.69 93 GLY A CA 1
ATOM 739 C C . GLY A 1 93 ? 5.158 11.111 16.333 1.00 58.69 93 GLY A C 1
ATOM 740 O O . GLY A 1 93 ? 5.043 10.736 15.169 1.00 58.69 93 GLY A O 1
ATOM 741 N N . GLY A 1 94 ? 4.437 10.587 17.328 1.00 69.38 94 GLY A N 1
ATOM 742 C CA . GLY A 1 94 ? 3.162 9.888 17.116 1.00 69.38 94 GLY A CA 1
ATOM 743 C C . GLY A 1 94 ? 3.207 8.360 17.018 1.00 69.38 94 GLY A C 1
ATOM 744 O O . GLY A 1 94 ? 4.259 7.721 17.050 1.00 69.38 94 GLY A O 1
ATOM 745 N N . HIS A 1 95 ? 2.019 7.755 16.939 1.00 83.12 95 HIS A N 1
ATOM 746 C CA . HIS A 1 95 ? 1.852 6.302 16.930 1.00 83.12 95 HIS A CA 1
ATOM 747 C C . HIS A 1 95 ? 2.476 5.692 15.658 1.00 83.12 95 HIS A C 1
ATOM 749 O O . HIS A 1 95 ? 2.245 6.221 14.567 1.00 83.12 95 HIS A O 1
ATOM 755 N N . PRO A 1 96 ? 3.195 4.550 15.724 1.00 83.94 96 PRO A N 1
ATOM 756 C CA . PRO A 1 96 ? 3.891 3.980 14.565 1.00 83.94 96 PRO A CA 1
ATOM 757 C C . PRO A 1 96 ? 3.005 3.716 13.340 1.00 83.94 96 PRO A C 1
ATOM 759 O O . PRO A 1 96 ? 3.495 3.734 12.217 1.00 83.94 96 PRO A O 1
ATOM 762 N N . LEU A 1 97 ? 1.705 3.460 13.536 1.00 87.19 97 LEU A N 1
ATOM 763 C CA . LEU A 1 97 ? 0.762 3.274 12.424 1.00 87.19 97 LEU A CA 1
ATOM 764 C C . LEU A 1 97 ? 0.452 4.576 11.677 1.00 87.19 97 LEU A C 1
ATOM 766 O O . LEU A 1 97 ? 0.191 4.516 10.480 1.00 87.19 97 LEU A O 1
ATOM 770 N N . LEU A 1 98 ? 0.492 5.720 12.364 1.00 89.44 98 LEU A N 1
ATOM 771 C CA . LEU A 1 98 ? 0.259 7.046 11.781 1.00 89.44 98 LEU A CA 1
ATOM 772 C C . LEU A 1 98 ? 1.499 7.561 11.041 1.00 89.44 98 LEU A C 1
ATOM 774 O O . LEU A 1 98 ? 1.402 8.384 10.130 1.00 89.44 98 LEU A O 1
ATOM 778 N N . GLN A 1 99 ? 2.673 7.048 11.409 1.00 90.25 99 GLN A N 1
ATOM 779 C CA . GLN A 1 99 ? 3.924 7.355 10.738 1.00 90.25 99 GLN A CA 1
ATOM 780 C C . GLN A 1 99 ? 4.045 6.628 9.397 1.00 90.25 99 GLN A C 1
ATOM 782 O O . GLN A 1 99 ? 3.527 5.531 9.183 1.00 90.25 99 GLN A O 1
ATOM 787 N N . ARG A 1 100 ? 4.804 7.240 8.489 1.00 91.38 100 ARG A N 1
ATOM 788 C CA . ARG A 1 100 ? 5.184 6.647 7.208 1.00 91.38 100 ARG A CA 1
ATOM 789 C C . ARG A 1 100 ? 6.187 5.512 7.431 1.00 91.38 100 ARG A C 1
ATOM 791 O O . ARG A 1 100 ? 7.356 5.761 7.713 1.00 91.38 100 ARG A O 1
ATOM 798 N N . ARG A 1 101 ? 5.749 4.263 7.263 1.00 92.69 101 ARG A N 1
ATOM 799 C CA . ARG A 1 101 ? 6.561 3.050 7.465 1.00 92.69 101 ARG A CA 1
ATOM 800 C C . ARG A 1 101 ? 7.001 2.446 6.140 1.00 92.69 101 ARG A C 1
ATOM 802 O O . ARG A 1 101 ? 6.180 2.299 5.244 1.00 92.69 101 ARG A O 1
ATOM 809 N N . LEU A 1 102 ? 8.270 2.052 6.028 1.00 93.12 102 LEU A N 1
ATOM 810 C CA . LEU A 1 102 ? 8.760 1.241 4.908 1.00 93.12 102 LEU A CA 1
ATOM 811 C C . LEU A 1 102 ? 8.262 -0.202 5.075 1.00 93.12 102 LEU A C 1
ATOM 813 O O . LEU A 1 102 ? 8.537 -0.818 6.100 1.00 93.12 102 LEU A O 1
ATOM 817 N N . LEU A 1 103 ? 7.566 -0.729 4.069 1.00 94.06 103 LEU A N 1
ATOM 818 C CA . LEU A 1 103 ? 7.132 -2.127 4.016 1.00 94.06 103 LEU A CA 1
ATOM 819 C C . LEU A 1 103 ? 8.158 -3.010 3.307 1.00 94.06 103 LEU A C 1
ATOM 821 O O . LEU A 1 103 ? 8.530 -4.065 3.810 1.00 94.06 103 LEU A O 1
ATOM 825 N N . ALA A 1 104 ? 8.647 -2.578 2.143 1.00 93.69 104 ALA A N 1
ATOM 826 C CA . ALA A 1 104 ? 9.594 -3.370 1.368 1.00 93.69 104 ALA A CA 1
ATOM 827 C C . ALA A 1 104 ? 10.424 -2.528 0.400 1.00 93.69 104 ALA A C 1
ATOM 829 O O . ALA A 1 104 ? 9.980 -1.490 -0.097 1.00 93.69 104 ALA A O 1
ATOM 830 N N . ASN A 1 105 ? 11.605 -3.052 0.072 1.00 92.62 105 ASN A N 1
ATOM 831 C CA . ASN A 1 105 ? 12.341 -2.680 -1.129 1.00 92.62 105 ASN A CA 1
ATOM 832 C C . ASN A 1 105 ? 12.099 -3.772 -2.177 1.00 92.62 105 ASN A C 1
ATOM 834 O O . ASN A 1 105 ? 12.344 -4.947 -1.902 1.00 92.62 105 ASN A O 1
ATOM 838 N N . VAL A 1 106 ? 11.624 -3.405 -3.364 1.00 91.69 106 VAL A N 1
ATOM 839 C CA . VAL A 1 106 ? 11.298 -4.356 -4.435 1.00 91.69 106 VAL A CA 1
ATOM 840 C C . VAL A 1 106 ? 12.007 -3.979 -5.726 1.00 91.69 106 VAL A C 1
ATOM 842 O O . VAL A 1 106 ? 12.167 -2.806 -6.043 1.00 91.69 106 VAL A O 1
ATOM 845 N N . THR A 1 107 ? 12.428 -4.976 -6.494 1.00 88.00 107 THR A N 1
ATOM 846 C CA . THR A 1 107 ? 13.089 -4.784 -7.796 1.00 88.00 107 THR A CA 1
ATOM 847 C C . THR A 1 107 ? 12.131 -4.933 -8.981 1.00 88.00 107 THR A C 1
ATOM 849 O O . THR A 1 107 ? 12.538 -4.793 -10.132 1.00 88.00 107 THR A O 1
ATOM 852 N N . GLY A 1 108 ? 10.858 -5.223 -8.699 1.00 87.38 108 GLY A N 1
ATOM 853 C CA . GLY A 1 108 ? 9.786 -5.356 -9.679 1.00 87.38 108 GLY A CA 1
ATOM 854 C C . GLY A 1 108 ? 8.735 -4.254 -9.569 1.00 87.38 108 GLY A C 1
ATOM 855 O O . GLY A 1 108 ? 8.855 -3.312 -8.789 1.00 87.38 108 GLY A O 1
ATOM 856 N N . ASN A 1 109 ? 7.679 -4.414 -10.358 1.00 91.56 109 ASN A N 1
ATOM 857 C CA . ASN A 1 109 ? 6.573 -3.466 -10.505 1.00 91.56 109 ASN A CA 1
ATOM 858 C C . ASN A 1 109 ? 5.345 -3.813 -9.659 1.00 91.56 109 ASN A C 1
ATOM 860 O O . ASN A 1 109 ? 4.255 -3.296 -9.892 1.00 91.56 109 ASN A O 1
ATOM 864 N N . THR A 1 110 ? 5.522 -4.725 -8.710 1.00 94.06 110 THR A N 1
ATOM 865 C CA . THR A 1 110 ? 4.454 -5.273 -7.886 1.00 94.06 110 THR A CA 1
ATOM 866 C C . THR A 1 110 ? 4.911 -5.378 -6.444 1.00 94.06 110 THR A C 1
ATOM 868 O O . THR A 1 110 ? 6.079 -5.665 -6.168 1.00 94.06 110 THR A O 1
ATOM 871 N N . PHE A 1 111 ? 3.966 -5.227 -5.529 1.00 95.69 111 PHE A N 1
ATOM 872 C CA . PHE A 1 111 ? 4.150 -5.468 -4.109 1.00 95.69 111 PHE A CA 1
ATOM 873 C C . PHE A 1 111 ? 2.989 -6.294 -3.575 1.00 95.69 111 PHE A C 1
ATOM 875 O O . PHE A 1 111 ? 1.850 -6.124 -3.996 1.00 95.69 111 PHE A O 1
ATOM 882 N N . ARG A 1 112 ? 3.294 -7.176 -2.628 1.00 95.62 112 ARG A N 1
ATOM 883 C CA . ARG A 1 112 ? 2.315 -7.975 -1.905 1.00 95.62 112 ARG A CA 1
ATOM 884 C C . ARG A 1 112 ? 2.641 -7.875 -0.428 1.00 95.62 112 ARG A C 1
ATOM 886 O O . ARG A 1 112 ? 3.753 -8.229 -0.037 1.00 95.62 112 ARG A O 1
ATOM 893 N N . SER A 1 113 ? 1.684 -7.410 0.365 1.00 93.31 113 SER A N 1
ATOM 894 C CA . SER A 1 113 ? 1.870 -7.323 1.805 1.00 93.31 113 SER A CA 1
ATOM 895 C C . SER A 1 113 ? 1.855 -8.699 2.468 1.00 93.31 113 SER A C 1
ATOM 897 O O . SER A 1 113 ? 1.321 -9.687 1.954 1.00 93.31 113 SER A O 1
ATOM 899 N N . SER A 1 114 ? 2.437 -8.739 3.653 1.00 90.56 114 SER A N 1
ATOM 900 C CA . SER A 1 114 ? 2.587 -9.897 4.516 1.00 90.56 114 SER A CA 1
ATOM 901 C C . SER A 1 114 ? 2.058 -9.593 5.917 1.00 90.56 114 SER A C 1
ATOM 903 O O . SER A 1 114 ? 1.748 -8.451 6.258 1.00 90.56 114 SER A O 1
ATOM 905 N N . GLU A 1 115 ? 1.987 -10.621 6.758 1.00 86.88 115 GLU A N 1
ATOM 906 C CA . GLU A 1 115 ? 1.580 -10.492 8.162 1.00 86.88 115 GLU A CA 1
ATOM 907 C C . GLU A 1 115 ? 2.411 -9.438 8.921 1.00 86.88 115 GLU A C 1
ATOM 909 O O . GLU A 1 115 ? 1.869 -8.653 9.702 1.00 86.88 115 GLU A O 1
ATOM 914 N N . SER A 1 116 ? 3.721 -9.357 8.655 1.00 87.81 116 SER A N 1
ATOM 915 C CA . SER A 1 116 ? 4.614 -8.417 9.342 1.00 87.81 116 SER A CA 1
ATOM 916 C C . SER A 1 116 ? 4.326 -6.947 9.037 1.00 87.81 116 SER A C 1
ATOM 918 O O . SER A 1 116 ? 4.747 -6.081 9.805 1.00 87.81 116 SER A O 1
ATOM 920 N N . ASP A 1 117 ? 3.577 -6.654 7.971 1.00 89.75 117 ASP A N 1
ATOM 921 C CA . ASP A 1 117 ? 3.242 -5.283 7.575 1.00 89.75 117 ASP A CA 1
ATOM 922 C C . ASP A 1 117 ? 2.140 -4.669 8.457 1.00 89.75 117 ASP A C 1
ATOM 924 O O . ASP A 1 117 ? 2.002 -3.438 8.521 1.00 89.75 117 ASP A O 1
ATOM 928 N N . ARG A 1 118 ? 1.422 -5.520 9.213 1.00 88.38 118 ARG A N 1
ATOM 929 C CA . ARG A 1 118 ? 0.374 -5.154 10.183 1.00 88.38 118 ARG A CA 1
ATOM 930 C C . ARG A 1 118 ? -0.738 -4.303 9.562 1.00 88.38 118 ARG A C 1
ATOM 932 O O . ARG A 1 118 ? -1.104 -3.258 10.098 1.00 88.38 118 ARG A O 1
ATOM 939 N N . ILE A 1 119 ? -1.242 -4.745 8.414 1.00 91.12 119 ILE A N 1
ATOM 940 C CA . ILE A 1 119 ? -2.429 -4.170 7.776 1.00 91.12 119 ILE A CA 1
ATOM 941 C C . ILE A 1 119 ? -3.664 -4.775 8.451 1.00 91.12 119 ILE A C 1
ATOM 943 O O . ILE A 1 119 ? -3.857 -5.991 8.427 1.00 91.12 119 ILE A O 1
ATOM 947 N N . GLY A 1 120 ? -4.455 -3.925 9.102 1.00 89.81 120 GLY A N 1
ATOM 948 C CA . GLY A 1 120 ? -5.688 -4.288 9.795 1.00 89.81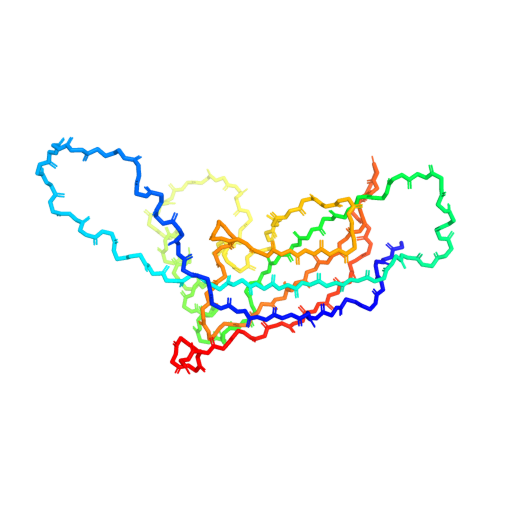 120 GLY A CA 1
ATOM 949 C C . GLY A 1 120 ? -6.919 -4.157 8.901 1.00 89.81 120 GLY A C 1
ATOM 950 O O . GLY A 1 120 ? -6.840 -3.579 7.823 1.00 89.81 120 GLY A O 1
ATOM 951 N N . TYR A 1 121 ? -8.032 -4.725 9.366 1.00 90.44 121 TYR A N 1
ATOM 952 C CA . TYR A 1 121 ? -9.343 -4.705 8.706 1.00 90.44 121 TYR A CA 1
ATOM 953 C C . TYR A 1 121 ? -10.114 -3.423 9.030 1.00 90.44 121 TYR A C 1
ATOM 955 O O . TYR A 1 121 ? -9.986 -2.921 10.146 1.00 90.44 121 TYR A O 1
ATOM 963 N N . GLY A 1 122 ? -10.947 -2.945 8.101 1.00 91.31 122 GLY A N 1
ATOM 964 C CA . GLY A 1 122 ? -11.788 -1.753 8.293 1.00 91.31 122 GLY A CA 1
ATOM 965 C C . GLY A 1 122 ? -11.002 -0.440 8.387 1.00 91.31 122 GLY A C 1
ATOM 966 O O . GLY A 1 122 ? -11.496 0.557 8.905 1.00 91.31 122 GLY A O 1
ATOM 967 N N . LEU A 1 123 ? -9.745 -0.442 7.937 1.00 94.06 123 LEU A N 1
ATOM 968 C CA . LEU A 1 123 ? -8.817 0.683 8.032 1.00 94.06 123 LEU A CA 1
ATOM 969 C C . LEU A 1 123 ? -8.486 1.250 6.654 1.00 94.06 123 LEU A C 1
ATOM 971 O O . LEU A 1 123 ? -8.373 0.505 5.674 1.00 94.06 123 LEU A O 1
ATOM 975 N N . THR A 1 124 ? -8.249 2.559 6.597 1.00 96.31 124 THR A N 1
ATOM 976 C CA . THR A 1 124 ? -7.804 3.254 5.386 1.00 96.31 124 THR A CA 1
ATOM 977 C C . THR A 1 124 ? -6.321 3.583 5.485 1.00 96.31 124 THR A C 1
ATOM 979 O O . THR A 1 124 ? -5.864 4.249 6.416 1.00 96.31 124 THR A O 1
ATOM 982 N N . TYR A 1 125 ? -5.559 3.136 4.493 1.00 96.62 125 TYR A N 1
ATOM 983 C CA . TYR A 1 125 ? -4.116 3.314 4.411 1.00 96.62 125 TYR A CA 1
ATOM 984 C C . TYR A 1 125 ? -3.728 4.128 3.180 1.00 96.62 125 TYR A C 1
ATOM 986 O O . TYR A 1 125 ? -4.244 3.896 2.090 1.00 96.62 125 TYR A O 1
ATOM 994 N N . LEU A 1 126 ? -2.755 5.026 3.334 1.00 97.06 126 LEU A N 1
ATOM 995 C CA . LEU A 1 126 ? -2.060 5.643 2.210 1.00 97.06 126 LEU A CA 1
ATOM 996 C C . LEU A 1 126 ? -0.811 4.825 1.892 1.00 97.06 126 LEU A C 1
ATOM 998 O O . LEU A 1 126 ? 0.142 4.812 2.676 1.00 97.06 126 LEU A O 1
ATOM 1002 N N . PHE A 1 127 ? -0.811 4.177 0.734 1.00 96.75 127 PHE A N 1
ATOM 1003 C CA . PHE A 1 127 ? 0.357 3.518 0.171 1.00 96.75 127 PHE A CA 1
ATOM 1004 C C . PHE A 1 127 ? 1.142 4.481 -0.699 1.00 96.75 127 PHE A C 1
ATOM 1006 O O . PHE A 1 127 ? 0.573 5.225 -1.497 1.00 96.75 127 PHE A O 1
ATOM 1013 N N . GLU A 1 128 ? 2.464 4.428 -0.583 1.00 94.94 128 GLU A N 1
ATOM 1014 C CA . GLU A 1 128 ? 3.355 5.220 -1.414 1.00 94.94 128 GLU A CA 1
ATOM 1015 C C . GLU A 1 128 ? 4.444 4.355 -2.030 1.00 94.94 128 GLU A C 1
ATOM 1017 O O . GLU A 1 128 ? 5.092 3.575 -1.338 1.00 94.94 128 GLU A O 1
ATOM 1022 N N . VAL A 1 129 ? 4.706 4.540 -3.319 1.00 93.69 129 VAL A N 1
ATOM 1023 C CA . VAL A 1 129 ? 5.817 3.878 -4.004 1.00 93.69 129 VAL A CA 1
ATOM 1024 C C . VAL A 1 129 ? 6.783 4.935 -4.509 1.00 93.69 129 VAL A C 1
ATOM 1026 O O . VAL A 1 129 ? 6.418 5.808 -5.301 1.00 93.69 129 VAL A O 1
ATOM 1029 N N . ALA A 1 130 ? 8.025 4.858 -4.044 1.00 90.69 130 ALA A N 1
ATOM 1030 C CA . ALA A 1 130 ? 9.114 5.729 -4.462 1.00 90.69 130 ALA A CA 1
ATOM 1031 C C . ALA A 1 130 ? 10.120 4.954 -5.310 1.00 90.69 130 ALA A C 1
ATOM 1033 O O . ALA A 1 130 ? 10.386 3.779 -5.063 1.00 90.69 130 ALA A O 1
ATOM 1034 N N . LEU A 1 131 ? 10.736 5.636 -6.273 1.00 87.88 131 LEU A N 1
ATOM 1035 C CA . LEU A 1 131 ? 11.933 5.122 -6.929 1.00 87.88 131 LEU A CA 1
ATOM 1036 C C . LEU A 1 131 ? 13.113 5.209 -5.951 1.00 87.88 131 LEU A C 1
ATOM 1038 O O . LEU A 1 131 ? 13.386 6.283 -5.410 1.00 87.88 131 LEU A O 1
ATOM 1042 N N . MET A 1 132 ? 13.833 4.107 -5.767 1.00 82.94 132 MET A N 1
ATOM 1043 C CA . MET A 1 132 ? 15.079 4.080 -5.012 1.00 82.94 132 MET A CA 1
ATOM 1044 C C . MET A 1 132 ? 16.219 4.475 -5.955 1.00 82.94 132 MET A C 1
ATOM 1046 O O . MET A 1 132 ? 16.681 3.662 -6.754 1.00 82.94 132 MET A O 1
ATOM 1050 N N . ASN A 1 133 ? 16.653 5.735 -5.904 1.00 66.69 133 ASN A N 1
ATOM 1051 C CA . ASN A 1 133 ? 17.889 6.162 -6.558 1.00 66.69 133 ASN A CA 1
ATOM 1052 C C . ASN A 1 133 ? 18.968 6.377 -5.489 1.00 66.69 133 ASN A C 1
ATOM 1054 O O . ASN A 1 133 ? 18.664 6.842 -4.393 1.00 66.69 133 ASN A O 1
ATOM 1058 N N . THR A 1 134 ? 20.227 6.071 -5.803 1.00 54.34 134 THR A N 1
ATOM 1059 C CA . THR A 1 134 ? 21.383 6.035 -4.879 1.00 54.34 134 THR A CA 1
ATOM 1060 C C . THR A 1 134 ? 21.731 7.376 -4.214 1.00 54.34 134 THR A C 1
ATOM 1062 O O . THR A 1 134 ? 22.756 7.484 -3.549 1.00 54.34 134 THR A O 1
ATOM 1065 N N . SER A 1 135 ? 20.921 8.420 -4.406 1.00 53.88 135 SER A N 1
ATOM 1066 C CA . SER A 1 135 ? 21.191 9.777 -3.919 1.00 53.88 135 SER A CA 1
ATOM 1067 C C . SER A 1 135 ? 19.946 10.539 -3.441 1.00 53.88 135 SER A C 1
ATOM 1069 O O . SER A 1 135 ? 20.084 11.669 -2.989 1.00 53.88 135 SER A O 1
ATOM 1071 N N . SER A 1 136 ? 18.733 9.980 -3.551 1.00 52.34 136 SER A N 1
ATOM 1072 C CA . SER A 1 136 ? 17.499 10.598 -3.027 1.00 52.34 136 SER A CA 1
ATOM 1073 C C . SER A 1 136 ? 16.293 9.658 -3.137 1.00 52.34 136 SER A C 1
ATOM 1075 O O . SER A 1 136 ? 16.172 8.895 -4.099 1.00 52.34 136 SER A O 1
ATOM 1077 N N . VAL A 1 137 ? 15.369 9.751 -2.172 1.00 58.19 137 VAL A N 1
ATOM 1078 C CA . VAL A 1 137 ? 14.015 9.190 -2.304 1.00 58.19 137 VAL A CA 1
ATOM 1079 C C . VAL A 1 137 ? 13.294 10.018 -3.370 1.00 58.19 137 VAL A C 1
ATOM 1081 O O . VAL A 1 137 ? 13.098 11.220 -3.203 1.00 58.19 137 VAL A O 1
ATOM 1084 N N . GLY A 1 138 ? 12.977 9.398 -4.509 1.00 62.84 138 GLY A N 1
ATOM 1085 C CA . GLY A 1 138 ? 12.290 10.074 -5.608 1.00 62.84 138 GLY A CA 1
ATOM 1086 C C . GLY A 1 138 ? 10.848 10.462 -5.264 1.00 62.84 138 GLY A C 1
ATOM 1087 O O . GLY A 1 138 ? 10.293 10.029 -4.257 1.00 62.84 138 GLY A O 1
ATOM 1088 N N . LEU A 1 139 ? 10.220 11.246 -6.147 1.00 73.94 139 LEU A N 1
ATOM 1089 C CA . LEU A 1 139 ? 8.785 11.553 -6.085 1.00 73.94 139 LEU A CA 1
ATOM 1090 C C . LEU A 1 139 ? 7.962 10.262 -5.900 1.00 73.94 139 LEU A C 1
ATOM 1092 O O . LEU A 1 139 ? 8.208 9.268 -6.591 1.00 73.94 139 LEU A O 1
ATOM 1096 N N . THR A 1 140 ? 6.975 10.293 -5.005 1.00 84.38 140 THR A N 1
ATOM 1097 C CA . THR A 1 140 ? 6.120 9.141 -4.704 1.00 84.38 140 THR A CA 1
ATOM 1098 C C . THR A 1 140 ? 4.890 9.095 -5.609 1.00 84.38 140 THR A C 1
ATOM 1100 O O . THR A 1 140 ? 4.284 10.115 -5.948 1.00 84.38 140 THR A O 1
ATOM 1103 N N . ALA A 1 141 ? 4.522 7.888 -6.037 1.00 91.44 141 ALA A N 1
ATOM 1104 C CA . ALA A 1 141 ? 3.152 7.586 -6.432 1.00 91.44 141 ALA A CA 1
ATOM 1105 C C . ALA A 1 141 ? 2.372 7.221 -5.169 1.00 91.44 141 ALA A C 1
ATOM 1107 O O . ALA A 1 141 ? 2.926 6.533 -4.317 1.00 91.44 141 ALA A O 1
ATOM 1108 N N . GLN A 1 142 ? 1.130 7.678 -5.050 1.00 94.94 142 GLN A N 1
ATOM 1109 C CA . GLN A 1 142 ? 0.317 7.494 -3.851 1.00 94.94 142 GLN A CA 1
ATOM 1110 C C . GLN A 1 142 ? -1.017 6.840 -4.208 1.00 94.94 142 GLN A C 1
ATOM 1112 O O . GLN A 1 142 ? -1.546 7.090 -5.293 1.00 94.94 142 GLN A O 1
ATOM 1117 N N . LEU A 1 143 ? -1.529 6.001 -3.312 1.00 96.69 143 LEU A N 1
ATOM 1118 C CA . LEU A 1 143 ? -2.816 5.331 -3.446 1.00 96.69 143 LEU A CA 1
ATOM 1119 C C . LEU A 1 143 ? -3.447 5.149 -2.068 1.00 96.69 143 LEU A C 1
ATOM 1121 O O . LEU A 1 143 ? -2.833 4.566 -1.176 1.00 96.69 143 LEU A O 1
ATOM 1125 N N . GLU A 1 144 ? -4.679 5.615 -1.912 1.00 97.25 144 GLU A N 1
ATOM 1126 C CA . GLU A 1 144 ? -5.488 5.344 -0.727 1.00 97.25 144 GLU A CA 1
ATOM 1127 C C . GLU A 1 144 ? -6.224 4.017 -0.906 1.00 97.25 144 GLU A C 1
ATOM 1129 O O . GLU A 1 144 ? -6.854 3.774 -1.936 1.00 97.25 144 GLU A O 1
ATOM 1134 N N . VAL A 1 145 ? -6.120 3.142 0.090 1.00 96.19 145 VAL A N 1
ATOM 1135 C CA . VAL A 1 145 ? -6.740 1.818 0.090 1.00 96.19 145 VAL A CA 1
ATOM 1136 C C . VAL A 1 145 ? -7.510 1.652 1.387 1.00 96.19 145 VAL A C 1
ATOM 1138 O O . VAL A 1 145 ? -6.919 1.667 2.467 1.00 96.19 145 VAL A O 1
ATOM 1141 N N . THR A 1 146 ? -8.822 1.466 1.273 1.00 95.12 146 THR A N 1
ATOM 1142 C CA . THR A 1 146 ? -9.669 1.073 2.402 1.00 95.12 146 THR A CA 1
ATOM 1143 C C . THR A 1 146 ? -9.793 -0.438 2.401 1.00 95.12 146 THR A C 1
ATOM 1145 O O . THR A 1 146 ? -10.191 -1.043 1.407 1.00 95.12 146 THR A O 1
ATOM 1148 N N . THR A 1 147 ? -9.380 -1.042 3.505 1.00 92.56 147 THR A N 1
ATOM 1149 C CA . THR A 1 147 ? -9.499 -2.481 3.717 1.00 92.56 147 THR A CA 1
ATOM 1150 C C . THR A 1 147 ? -10.925 -2.830 4.134 1.00 92.56 147 THR A C 1
ATOM 1152 O O . THR A 1 147 ? -11.545 -2.053 4.861 1.00 92.56 147 THR A O 1
ATOM 1155 N N . PRO A 1 148 ? -11.455 -3.981 3.692 1.00 90.44 148 PRO A N 1
ATOM 1156 C CA . PRO A 1 148 ? -12.791 -4.414 4.075 1.00 90.44 148 PRO A CA 1
ATOM 1157 C C . PRO A 1 148 ? -12.851 -4.734 5.566 1.00 90.44 148 PRO A C 1
ATOM 1159 O O . PRO A 1 148 ? -11.833 -5.048 6.202 1.00 90.44 148 PRO A O 1
ATOM 1162 N N . ASP A 1 149 ? -14.060 -4.715 6.112 1.00 86.44 149 ASP A N 1
ATOM 1163 C CA . ASP A 1 149 ? -14.281 -5.155 7.479 1.00 86.44 149 ASP A CA 1
ATOM 1164 C C . ASP A 1 149 ? -14.036 -6.662 7.614 1.00 86.44 149 ASP A C 1
ATOM 1166 O O . ASP A 1 149 ? -14.264 -7.458 6.699 1.00 86.44 149 ASP A O 1
ATOM 1170 N N . ALA A 1 150 ? -13.628 -7.099 8.808 1.00 77.81 150 ALA A N 1
ATOM 1171 C CA . ALA A 1 150 ? -13.357 -8.515 9.077 1.00 77.81 150 ALA A CA 1
ATOM 1172 C C . ALA A 1 150 ? -14.574 -9.432 8.824 1.00 77.81 150 ALA A C 1
ATOM 1174 O O . ALA A 1 150 ? -14.416 -10.645 8.672 1.00 77.81 150 ALA A O 1
ATOM 1175 N N . ARG A 1 151 ? -15.783 -8.855 8.792 1.00 74.44 151 ARG A N 1
ATOM 1176 C CA . ARG A 1 151 ? -17.062 -9.542 8.566 1.00 74.44 151 ARG A CA 1
ATOM 1177 C C . ARG A 1 151 ? -17.462 -9.635 7.091 1.00 74.44 151 ARG A C 1
ATOM 1179 O O . ARG A 1 151 ? -18.372 -10.392 6.786 1.00 74.44 151 ARG A O 1
ATOM 1186 N N . GLU A 1 152 ? -16.819 -8.884 6.201 1.00 67.69 152 GLU A N 1
ATOM 1187 C CA . GLU A 1 152 ? -17.198 -8.795 4.782 1.00 67.69 152 GLU A CA 1
ATOM 1188 C C . GLU A 1 152 ? -16.442 -9.791 3.890 1.00 67.69 152 GLU A C 1
ATOM 1190 O O . GLU A 1 152 ? -16.860 -10.062 2.771 1.00 67.69 152 GLU A O 1
ATOM 1195 N N . LEU A 1 153 ? -15.348 -10.374 4.388 1.00 59.66 153 LEU A N 1
ATOM 1196 C CA . LEU A 1 153 ? -14.521 -11.355 3.672 1.00 59.66 153 LEU A CA 1
ATOM 1197 C C . LEU A 1 153 ? -14.888 -12.814 4.016 1.00 59.66 153 LEU A C 1
ATOM 1199 O O . LEU A 1 153 ? -13.992 -13.638 4.238 1.00 59.66 153 LEU A O 1
ATOM 1203 N N . ILE A 1 154 ? -16.187 -13.115 4.140 1.00 50.34 154 ILE A N 1
ATOM 1204 C CA . ILE A 1 154 ? -16.718 -14.455 4.467 1.00 50.34 154 ILE A CA 1
ATOM 1205 C C . ILE A 1 154 ? -17.258 -15.133 3.210 1.00 50.34 154 ILE A C 1
ATOM 1207 O O . ILE A 1 154 ? -18.062 -14.493 2.500 1.00 50.34 154 ILE A O 1
#